Protein AF-A0A373S3R6-F1 (afdb_monomer_lite)

pLDDT: mean 95.6, std 3.04, range [81.0, 98.44]

Structure (mmCIF, N/CA/C/O backbone):
data_AF-A0A373S3R6-F1
#
_entry.id   AF-A0A373S3R6-F1
#
loop_
_atom_site.group_PDB
_atom_site.id
_atom_site.type_symbol
_atom_site.label_atom_id
_atom_site.label_alt_id
_atom_site.label_comp_id
_atom_site.label_asym_id
_atom_site.label_entity_id
_atom_site.label_seq_id
_atom_site.pdbx_PDB_ins_code
_atom_site.Cartn_x
_atom_site.Cartn_y
_atom_site.Cartn_z
_atom_site.occupancy
_atom_site.B_iso_or_equiv
_atom_site.auth_seq_id
_atom_site.auth_comp_id
_atom_site.auth_asym_id
_atom_site.auth_atom_id
_atom_site.pdbx_PDB_model_num
ATOM 1 N N . MET A 1 1 ? 3.962 7.267 -1.241 1.00 89.94 1 MET A N 1
ATOM 2 C CA . MET A 1 1 ? 5.438 7.263 -1.072 1.00 89.94 1 MET A CA 1
ATOM 3 C C . MET A 1 1 ? 6.045 6.186 -1.957 1.00 89.94 1 MET A C 1
ATOM 5 O O . MET A 1 1 ? 5.468 5.107 -2.038 1.00 89.94 1 MET A O 1
ATOM 9 N N . SER A 1 2 ? 7.179 6.475 -2.596 1.00 92.88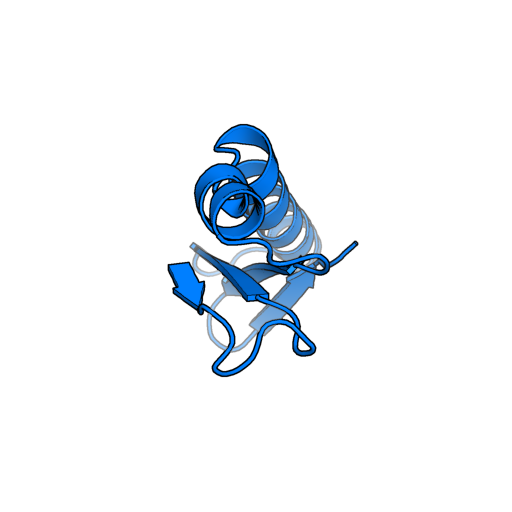 2 SER A N 1
ATOM 10 C CA . SER A 1 2 ? 7.923 5.562 -3.469 1.00 9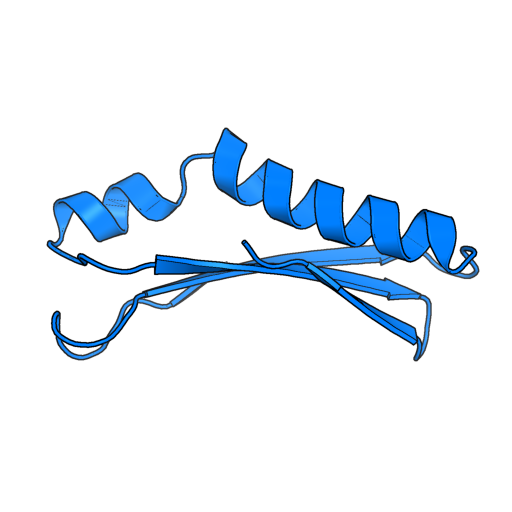2.88 2 SER A CA 1
ATOM 11 C C . SER A 1 2 ? 9.333 5.317 -2.936 1.00 92.88 2 SER A C 1
ATOM 13 O O . SER A 1 2 ? 9.999 6.235 -2.461 1.00 92.88 2 SER A O 1
ATOM 15 N N . LEU A 1 3 ? 9.779 4.065 -3.002 1.00 95.31 3 LEU A N 1
ATOM 16 C CA . LEU A 1 3 ? 11.147 3.647 -2.724 1.00 95.31 3 LEU A CA 1
ATOM 17 C C . LEU A 1 3 ? 11.670 2.914 -3.954 1.00 95.31 3 LEU A C 1
ATOM 19 O O . LEU A 1 3 ? 11.178 1.838 -4.300 1.00 95.31 3 LEU A O 1
ATOM 23 N N . PHE A 1 4 ? 12.656 3.516 -4.607 1.00 95.38 4 PHE A N 1
ATOM 24 C CA . PHE A 1 4 ? 13.322 2.912 -5.750 1.00 95.38 4 PHE A CA 1
ATOM 25 C C . PHE A 1 4 ? 14.341 1.875 -5.268 1.00 95.38 4 PHE A C 1
ATOM 27 O O . PHE A 1 4 ? 15.013 2.093 -4.249 1.00 95.38 4 PHE A O 1
ATOM 34 N N . PRO A 1 5 ? 14.451 0.732 -5.958 1.00 96.00 5 PRO A N 1
ATOM 35 C CA . PRO A 1 5 ? 15.420 -0.282 -5.591 1.00 96.00 5 PRO A CA 1
ATOM 36 C C . PRO A 1 5 ? 16.841 0.213 -5.872 1.00 96.00 5 PRO A C 1
ATOM 38 O O . PRO A 1 5 ? 17.087 0.964 -6.810 1.00 96.00 5 PRO A O 1
ATOM 41 N N . ARG A 1 6 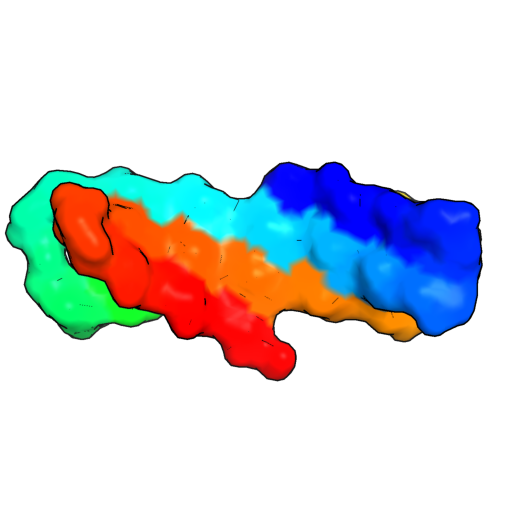? 17.811 -0.249 -5.074 1.00 94.81 6 ARG A N 1
ATOM 42 C CA . ARG A 1 6 ? 19.234 0.065 -5.309 1.00 94.81 6 ARG A CA 1
ATOM 43 C C . ARG A 1 6 ? 19.797 -0.613 -6.561 1.00 94.81 6 ARG A C 1
ATOM 45 O O . ARG A 1 6 ? 20.748 -0.110 -7.144 1.00 94.81 6 ARG A O 1
ATOM 52 N N . GLU A 1 7 ? 19.238 -1.759 -6.939 1.00 95.62 7 GLU A N 1
ATOM 53 C CA . GLU A 1 7 ? 19.586 -2.514 -8.144 1.00 95.62 7 GLU A CA 1
ATOM 54 C C . GLU A 1 7 ? 18.293 -3.045 -8.772 1.00 95.62 7 GLU A C 1
ATOM 56 O O . GLU A 1 7 ? 17.414 -3.491 -8.038 1.00 95.62 7 GLU A O 1
ATOM 61 N N . LEU A 1 8 ? 18.190 -3.075 -10.105 1.00 94.62 8 LEU A N 1
ATOM 62 C CA . LEU A 1 8 ? 16.954 -3.448 -10.822 1.00 94.62 8 LEU A CA 1
ATOM 63 C C . LEU A 1 8 ? 16.467 -4.886 -10.571 1.00 94.62 8 LEU A C 1
ATOM 65 O O . LEU A 1 8 ? 15.323 -5.208 -10.874 1.00 94.62 8 LEU A O 1
ATOM 69 N N . ARG A 1 9 ? 17.316 -5.750 -9.998 1.00 94.94 9 ARG A N 1
ATOM 70 C CA . ARG A 1 9 ? 16.923 -7.094 -9.544 1.00 94.94 9 ARG A CA 1
ATOM 71 C C . ARG A 1 9 ? 16.050 -7.086 -8.285 1.00 94.94 9 ARG A C 1
ATOM 73 O O . ARG A 1 9 ? 15.482 -8.119 -7.952 1.00 94.94 9 ARG A O 1
ATOM 80 N N . TYR A 1 10 ? 16.006 -5.974 -7.552 1.00 96.75 10 TYR A N 1
ATOM 81 C CA . TYR A 1 10 ? 15.191 -5.830 -6.350 1.00 96.75 10 TYR A CA 1
ATOM 82 C C . TYR A 1 10 ? 13.885 -5.101 -6.669 1.00 96.75 10 TYR A C 1
ATOM 84 O O . TYR A 1 10 ? 13.869 -4.223 -7.535 1.00 96.75 10 TYR A O 1
ATOM 92 N N . PRO A 1 11 ? 12.797 -5.412 -5.949 1.00 96.75 11 PRO A N 1
ATOM 93 C CA . PRO A 1 11 ? 11.529 -4.748 -6.177 1.00 96.75 11 PRO A CA 1
ATOM 94 C C . PRO A 1 11 ? 11.564 -3.290 -5.708 1.00 96.75 11 PRO A C 1
ATOM 96 O O . PRO A 1 11 ? 12.143 -2.961 -4.668 1.00 96.75 11 PRO A O 1
ATOM 99 N N . GLY A 1 12 ? 10.873 -2.422 -6.445 1.00 96.94 12 GLY A N 1
ATOM 100 C CA . GLY A 1 12 ? 10.456 -1.120 -5.930 1.00 96.94 12 GLY A CA 1
ATOM 101 C C . GLY A 1 12 ? 9.342 -1.279 -4.897 1.00 96.94 12 GLY A C 1
ATOM 102 O O . GLY A 1 12 ? 8.627 -2.284 -4.885 1.00 96.94 12 GLY A O 1
ATOM 103 N N . ILE A 1 13 ? 9.170 -0.290 -4.022 1.00 96.81 13 ILE A N 1
ATOM 104 C CA . ILE A 1 13 ? 8.095 -0.302 -3.023 1.00 96.81 13 ILE A CA 1
ATOM 105 C C . ILE A 1 13 ? 7.270 0.975 -3.148 1.00 96.81 13 ILE A C 1
ATOM 107 O O . ILE A 1 13 ? 7.793 2.086 -3.068 1.00 96.81 13 ILE A O 1
ATOM 111 N N . LEU A 1 14 ? 5.960 0.811 -3.286 1.00 96.56 14 LEU A N 1
ATOM 112 C CA . LEU A 1 14 ? 4.975 1.878 -3.196 1.00 96.56 14 LEU A CA 1
ATOM 113 C C . LEU A 1 14 ? 4.141 1.684 -1.937 1.00 96.56 14 LEU A C 1
ATOM 115 O O . LEU A 1 14 ? 3.605 0.607 -1.687 1.00 96.56 14 LEU A O 1
ATOM 119 N N . MET A 1 15 ? 4.018 2.741 -1.144 1.00 96.69 15 MET A N 1
ATOM 120 C CA . MET A 1 15 ? 3.238 2.723 0.090 1.00 96.69 15 MET A CA 1
ATOM 121 C C . MET A 1 15 ? 2.330 3.939 0.173 1.00 96.69 15 MET A C 1
ATOM 123 O O . MET A 1 15 ? 2.765 5.061 -0.101 1.00 96.69 15 MET A O 1
ATOM 127 N N . GLU A 1 16 ? 1.103 3.721 0.628 1.00 97.31 16 GLU A N 1
ATOM 128 C CA . GLU A 1 16 ? 0.123 4.765 0.915 1.00 97.31 16 GLU A CA 1
ATOM 129 C C . GLU A 1 16 ? -0.389 4.585 2.345 1.00 97.31 16 GLU A C 1
ATOM 131 O O . GLU A 1 16 ? -0.749 3.477 2.752 1.00 97.31 16 GLU A O 1
ATOM 136 N N . LEU A 1 17 ? -0.394 5.675 3.116 1.00 97.31 17 LEU A N 1
ATOM 137 C CA . LEU A 1 17 ? -0.728 5.660 4.538 1.00 97.31 17 LEU A CA 1
ATOM 138 C C . LEU A 1 17 ? -2.008 6.459 4.776 1.00 97.31 17 LEU A C 1
ATOM 140 O O . LEU A 1 17 ? -2.089 7.636 4.436 1.00 97.31 17 LEU A O 1
ATOM 144 N N . LYS A 1 18 ? -2.990 5.849 5.438 1.00 97.56 18 LYS A N 1
ATOM 145 C CA . LYS A 1 18 ? -4.214 6.527 5.885 1.00 97.56 18 LYS A CA 1
ATOM 146 C C . LYS A 1 18 ? -4.399 6.378 7.388 1.00 97.56 18 LYS A C 1
ATOM 148 O O . LYS A 1 18 ? -4.056 5.360 7.981 1.00 97.56 18 LYS A O 1
ATOM 153 N N . TRP A 1 19 ? -4.987 7.383 8.024 1.00 98.00 19 TRP A N 1
ATOM 154 C CA . TRP A 1 19 ? -5.286 7.345 9.454 1.00 98.00 19 TRP A CA 1
ATOM 155 C C . TRP A 1 19 ? -6.668 7.928 9.734 1.00 98.00 19 TRP A C 1
ATOM 157 O O . TRP A 1 19 ? -7.035 8.963 9.178 1.00 98.00 19 TRP A O 1
ATOM 167 N N . LYS A 1 20 ? -7.430 7.269 10.612 1.00 97.31 20 LYS A N 1
ATOM 168 C CA . LYS A 1 20 ?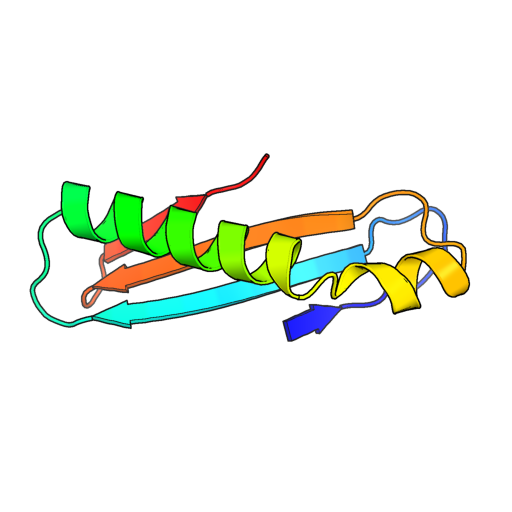 -8.676 7.793 11.187 1.00 97.31 20 LYS A CA 1
ATOM 169 C C . LYS A 1 20 ? -8.811 7.337 12.637 1.00 97.31 20 LYS A C 1
ATOM 171 O O . LYS A 1 20 ? -8.547 6.184 12.960 1.00 97.31 20 LYS A O 1
ATOM 176 N N . LYS A 1 21 ? -9.257 8.230 13.519 1.00 96.88 21 LYS A N 1
ATOM 177 C CA . LYS A 1 21 ? -9.434 7.935 14.948 1.00 96.88 21 LYS A CA 1
ATOM 178 C C . LYS A 1 21 ? -10.726 7.158 15.207 1.00 96.88 21 LYS A C 1
ATOM 180 O O . LYS A 1 21 ? -11.777 7.544 14.712 1.00 96.88 21 LYS A O 1
ATOM 185 N N . GLY A 1 22 ? -10.652 6.127 16.051 1.00 96.00 22 GLY A N 1
ATOM 186 C CA . GLY A 1 22 ? -11.834 5.495 16.650 1.00 96.00 22 GLY A CA 1
ATOM 187 C C . GLY A 1 22 ? -12.718 4.718 15.673 1.00 96.00 22 GLY A C 1
ATOM 188 O O . GLY A 1 22 ? -13.900 4.536 15.940 1.00 96.00 22 GLY A O 1
ATOM 189 N N . ILE A 1 23 ? -12.167 4.280 14.539 1.00 97.38 23 ILE A N 1
ATOM 190 C CA . ILE A 1 23 ? -12.912 3.496 13.549 1.00 97.38 23 ILE A CA 1
ATOM 191 C C . ILE A 1 23 ? -12.887 1.999 13.870 1.00 97.38 23 ILE A C 1
ATOM 193 O O . ILE A 1 23 ? -11.928 1.496 14.460 1.00 97.38 23 ILE A O 1
ATOM 197 N N . THR A 1 24 ? -13.938 1.294 13.444 1.00 97.62 24 THR A N 1
ATOM 198 C CA . THR A 1 24 ? -14.059 -0.164 13.573 1.00 97.62 24 THR A CA 1
ATOM 199 C C . THR A 1 24 ? -13.018 -0.897 12.731 1.00 97.62 24 THR A C 1
ATOM 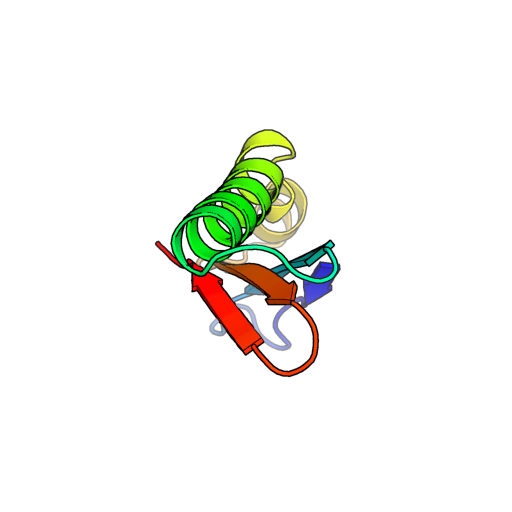201 O O . THR A 1 24 ? -12.485 -0.347 11.763 1.00 97.62 24 THR A O 1
ATOM 204 N N . GLU A 1 25 ? -12.762 -2.168 13.050 1.00 96.50 25 GLU A N 1
ATOM 205 C CA . GLU A 1 25 ? -11.820 -2.991 12.287 1.00 96.50 25 GLU A CA 1
ATOM 206 C C . GLU A 1 25 ? -12.215 -3.119 10.806 1.00 96.50 25 GLU A C 1
ATOM 208 O O . GLU A 1 25 ? -11.359 -3.008 9.931 1.00 96.50 25 GLU A O 1
ATOM 213 N N . ASP A 1 26 ? -13.503 -3.284 10.502 1.00 97.62 26 ASP A N 1
ATOM 214 C CA . ASP A 1 26 ? -13.978 -3.376 9.116 1.00 97.62 26 ASP A CA 1
ATOM 215 C C . ASP A 1 26 ? -13.784 -2.070 8.348 1.00 97.62 26 ASP A C 1
ATOM 217 O O . ASP A 1 26 ? -13.390 -2.077 7.180 1.00 97.62 26 ASP A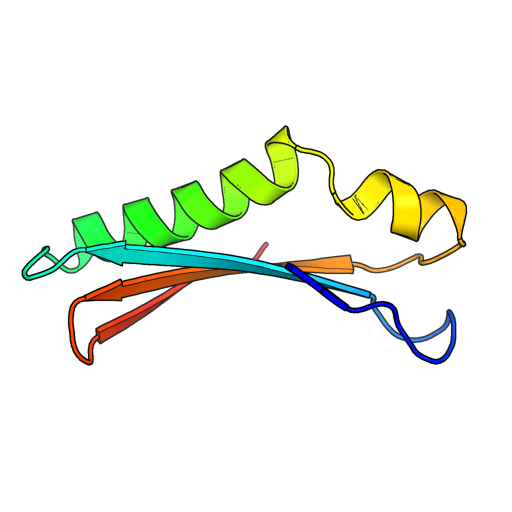 O 1
ATOM 221 N N . THR A 1 27 ? -14.004 -0.931 9.008 1.00 97.94 27 THR A N 1
ATOM 222 C CA . THR A 1 27 ? -13.717 0.381 8.416 1.00 97.94 27 THR A CA 1
ATOM 223 C C . THR A 1 27 ? -12.216 0.556 8.195 1.00 97.94 27 THR A C 1
ATOM 225 O O . THR A 1 27 ? -11.805 1.080 7.163 1.00 97.94 27 THR A O 1
ATOM 228 N N . LEU A 1 28 ? -11.386 0.069 9.121 1.00 98.19 28 LEU A N 1
ATOM 229 C CA . LEU A 1 28 ? -9.927 0.111 9.016 1.00 98.19 28 LEU A CA 1
ATOM 230 C C . LEU A 1 28 ? -9.415 -0.757 7.855 1.00 98.19 28 LEU A C 1
ATOM 232 O O . LEU A 1 28 ? -8.552 -0.315 7.100 1.00 98.19 28 LEU A O 1
ATOM 236 N N . LYS A 1 29 ? -9.995 -1.948 7.647 1.00 97.88 29 LYS A N 1
ATOM 237 C CA . LYS A 1 29 ? -9.718 -2.810 6.481 1.00 97.88 29 LYS A CA 1
ATOM 238 C C . LYS A 1 29 ? -10.103 -2.125 5.168 1.00 97.88 29 LYS A C 1
ATOM 240 O O . LYS A 1 29 ? -9.306 -2.115 4.232 1.00 97.88 29 LYS A O 1
ATOM 245 N N . LYS A 1 30 ? -11.293 -1.513 5.103 1.00 98.12 30 LYS A N 1
ATOM 246 C CA . LYS A 1 30 ? -11.731 -0.734 3.928 1.00 98.12 30 LYS A CA 1
ATOM 247 C C . LYS A 1 30 ? -10.776 0.423 3.638 1.00 98.12 30 LYS A C 1
ATOM 249 O O . LYS A 1 30 ? -10.428 0.631 2.483 1.00 98.12 30 LYS A O 1
ATOM 254 N N . LEU A 1 31 ? -10.306 1.114 4.676 1.00 98.31 31 LEU A N 1
ATOM 255 C CA . LEU A 1 31 ? -9.362 2.223 4.553 1.00 98.31 31 LEU A CA 1
ATOM 256 C C . LEU A 1 31 ? -7.988 1.766 4.028 1.00 98.31 31 LEU A C 1
ATOM 258 O O . LEU A 1 31 ? -7.399 2.453 3.199 1.00 98.31 31 LEU A O 1
ATOM 262 N N . ALA A 1 32 ? -7.495 0.595 4.447 1.00 98.31 32 ALA A N 1
ATOM 263 C CA . ALA A 1 32 ? -6.255 0.018 3.912 1.00 98.31 32 ALA A CA 1
ATOM 264 C C . ALA A 1 32 ? -6.401 -0.361 2.428 1.00 98.31 32 ALA A C 1
ATOM 266 O O . ALA A 1 32 ? -5.521 -0.073 1.619 1.00 98.31 32 ALA A O 1
ATOM 267 N N . LYS A 1 33 ? -7.548 -0.938 2.046 1.00 97.94 33 LYS A N 1
ATOM 268 C CA . LYS A 1 33 ? -7.856 -1.242 0.641 1.00 97.94 33 LYS A CA 1
ATOM 269 C C . LYS A 1 33 ? -7.996 0.025 -0.208 1.00 97.94 33 LYS A C 1
ATOM 271 O O . LYS A 1 33 ? -7.527 0.054 -1.338 1.00 97.94 33 LYS A O 1
ATOM 276 N N . GLU A 1 34 ? -8.600 1.081 0.334 1.00 97.88 34 GLU A N 1
ATOM 277 C CA . GLU A 1 34 ? -8.670 2.394 -0.317 1.00 97.88 34 GLU A CA 1
ATOM 278 C C . GLU A 1 34 ? -7.269 2.975 -0.553 1.00 97.88 34 GLU A C 1
ATOM 280 O O . GLU A 1 34 ? -6.998 3.483 -1.637 1.00 97.88 34 GLU A O 1
ATOM 285 N N . ALA A 1 35 ? -6.368 2.862 0.430 1.00 97.69 35 ALA A N 1
ATOM 286 C CA . ALA A 1 35 ? -4.975 3.272 0.276 1.00 97.69 35 ALA A CA 1
ATOM 287 C C . ALA A 1 35 ? -4.282 2.506 -0.866 1.00 97.69 35 ALA A C 1
ATOM 289 O O . ALA A 1 35 ? -3.642 3.131 -1.707 1.00 97.69 35 ALA A O 1
ATOM 290 N N . LEU A 1 36 ? -4.477 1.185 -0.970 1.00 96.75 36 LEU A N 1
ATOM 291 C CA . LEU A 1 36 ? -3.940 0.419 -2.101 1.00 96.75 36 LEU A CA 1
ATOM 292 C C . LEU A 1 36 ? -4.561 0.863 -3.438 1.00 96.75 36 LEU A C 1
ATOM 294 O O . LEU A 1 36 ? -3.838 1.107 -4.399 1.00 96.75 36 LEU A O 1
ATOM 298 N N . ASN A 1 37 ? -5.886 1.019 -3.504 1.00 96.44 37 ASN A N 1
ATOM 299 C CA . ASN A 1 37 ? -6.569 1.466 -4.723 1.00 96.44 37 ASN A CA 1
ATOM 300 C C . ASN A 1 37 ? -6.064 2.837 -5.198 1.00 96.44 37 ASN A C 1
ATOM 302 O O . ASN A 1 37 ? -6.001 3.088 -6.401 1.00 96.44 37 ASN A O 1
ATOM 306 N N . GLN A 1 38 ? -5.706 3.724 -4.268 1.00 95.69 38 GLN A N 1
ATOM 307 C CA . GLN A 1 38 ? -5.126 5.025 -4.584 1.00 95.69 38 GLN A CA 1
ATOM 308 C C . GLN A 1 38 ? -3.760 4.881 -5.272 1.00 95.69 38 GLN A C 1
ATOM 310 O O . GLN A 1 38 ? -3.515 5.594 -6.243 1.00 95.69 38 GLN A O 1
ATOM 315 N N . ILE A 1 39 ? -2.915 3.933 -4.843 1.00 94.31 39 ILE A N 1
ATOM 316 C CA . ILE A 1 39 ? -1.645 3.611 -5.521 1.00 94.31 39 ILE A CA 1
ATOM 317 C C . ILE A 1 39 ? -1.906 3.178 -6.969 1.00 94.31 39 ILE A C 1
ATOM 319 O O . ILE A 1 39 ? -1.267 3.693 -7.885 1.00 94.31 39 ILE A O 1
ATOM 323 N N . GLU A 1 40 ? -2.864 2.271 -7.180 1.00 91.94 40 GLU A N 1
ATOM 324 C CA . GLU A 1 40 ? -3.201 1.754 -8.516 1.00 91.94 40 GLU A CA 1
ATOM 325 C C . GLU A 1 40 ? -3.780 2.832 -9.436 1.00 91.94 40 GLU A C 1
ATOM 327 O O . GLU A 1 40 ? -3.415 2.939 -10.605 1.00 91.94 40 GLU A O 1
ATOM 332 N N . THR A 1 41 ? -4.674 3.665 -8.902 1.00 93.69 41 THR A N 1
ATOM 333 C CA . THR A 1 41 ? -5.372 4.693 -9.686 1.00 93.69 41 THR A CA 1
ATOM 334 C C . THR A 1 41 ? -4.413 5.787 -10.141 1.00 93.69 41 THR A C 1
ATOM 336 O O . THR A 1 41 ? -4.491 6.240 -11.280 1.00 93.69 41 THR A O 1
ATOM 339 N N . GLN A 1 42 ? -3.489 6.189 -9.267 1.00 92.44 42 GLN A N 1
ATOM 340 C CA . GLN A 1 42 ? -2.510 7.232 -9.569 1.00 92.44 42 GLN A CA 1
ATOM 341 C C . GLN A 1 42 ? -1.331 6.723 -10.405 1.00 92.44 42 GLN A C 1
ATOM 343 O O . GLN A 1 42 ? -0.533 7.529 -10.876 1.00 92.44 42 GLN A O 1
ATOM 348 N N . ARG A 1 43 ? -1.224 5.399 -10.603 1.00 87.50 43 ARG A N 1
ATOM 349 C CA . ARG A 1 43 ? -0.183 4.746 -11.411 1.00 87.50 43 ARG A CA 1
ATOM 350 C C . ARG A 1 43 ? 1.228 5.205 -11.042 1.00 87.50 43 ARG A C 1
ATOM 352 O O . ARG A 1 43 ? 2.058 5.469 -11.914 1.00 87.50 43 ARG A O 1
ATOM 359 N N . TYR A 1 44 ? 1.502 5.302 -9.740 1.00 85.50 44 TYR A N 1
ATOM 360 C CA . TYR A 1 44 ? 2.812 5.723 -9.230 1.00 85.50 44 TYR A CA 1
ATOM 361 C C . TYR A 1 44 ? 3.953 4.776 -9.630 1.00 85.50 44 TYR A C 1
ATOM 363 O O . TYR A 1 44 ? 5.118 5.146 -9.542 1.00 85.50 44 TYR A O 1
ATOM 371 N N . ASP A 1 45 ? 3.637 3.565 -10.087 1.00 89.50 45 ASP A N 1
ATOM 372 C CA . ASP A 1 45 ? 4.605 2.621 -10.636 1.00 89.50 45 ASP A CA 1
ATOM 373 C C . ASP A 1 45 ? 5.122 3.021 -12.023 1.00 89.50 45 ASP A C 1
ATOM 375 O O . ASP A 1 45 ? 6.158 2.507 -12.428 1.00 89.50 45 ASP A O 1
ATOM 379 N N . THR A 1 46 ? 4.469 3.949 -12.733 1.00 92.75 46 THR A N 1
ATOM 380 C CA . THR A 1 46 ? 4.844 4.342 -14.106 1.00 92.75 46 THR A CA 1
ATOM 381 C C . THR A 1 46 ? 6.319 4.734 -14.226 1.00 92.75 46 THR A C 1
ATOM 383 O O . THR A 1 46 ? 7.006 4.225 -15.107 1.00 92.75 46 THR A O 1
ATOM 386 N N . GLU A 1 47 ? 6.820 5.584 -13.328 1.00 92.38 47 GLU A N 1
ATOM 387 C CA . GLU A 1 47 ? 8.224 6.024 -13.325 1.00 92.38 47 GLU A CA 1
ATOM 388 C C . GLU A 1 47 ? 9.179 4.850 -13.047 1.00 92.38 47 GLU A C 1
ATOM 390 O O . GLU A 1 47 ? 10.124 4.625 -13.797 1.00 92.38 47 GLU A O 1
ATOM 395 N N . MET A 1 48 ? 8.866 4.003 -12.058 1.00 94.19 48 MET A N 1
ATOM 396 C CA . MET A 1 48 ? 9.653 2.796 -11.762 1.00 94.19 48 MET A CA 1
ATOM 397 C C . MET A 1 48 ? 9.730 1.851 -12.968 1.00 94.19 48 MET A C 1
ATOM 399 O O . MET A 1 48 ? 10.789 1.298 -13.266 1.00 94.19 48 MET A O 1
ATOM 403 N N . ARG A 1 49 ? 8.615 1.667 -13.687 1.00 94.06 49 ARG A N 1
ATOM 404 C CA . ARG A 1 49 ? 8.583 0.844 -14.904 1.00 94.06 49 ARG A CA 1
ATOM 405 C C . ARG A 1 49 ? 9.449 1.438 -16.009 1.00 94.06 49 ARG A C 1
ATOM 407 O O . ARG A 1 49 ? 10.132 0.682 -16.694 1.00 94.06 49 ARG A O 1
ATOM 414 N N . GLN A 1 50 ? 9.433 2.760 -16.175 1.00 95.00 50 GLN A N 1
ATOM 415 C CA . GLN A 1 50 ? 10.275 3.457 -17.152 1.00 95.00 50 GLN A CA 1
ATOM 416 C C . GLN A 1 50 ? 11.769 3.308 -16.835 1.00 95.00 50 GLN A C 1
ATOM 418 O O . GLN A 1 50 ? 12.567 3.162 -17.755 1.00 95.00 50 GLN A O 1
ATOM 423 N N . GLU A 1 51 ? 12.137 3.254 -15.554 1.00 93.88 51 GLU A N 1
ATOM 424 C CA . GLU A 1 51 ? 13.512 2.993 -15.101 1.00 93.88 51 GLU A CA 1
ATOM 425 C C . GLU A 1 51 ? 13.922 1.507 -15.154 1.00 93.88 51 GLU A C 1
ATOM 427 O O . GLU A 1 51 ? 15.058 1.160 -14.832 1.00 93.88 51 GLU A O 1
ATOM 432 N N . GLY A 1 52 ? 13.028 0.613 -15.589 1.00 95.81 52 GLY A N 1
ATOM 433 C CA . GLY A 1 52 ? 13.323 -0.811 -15.769 1.00 95.81 52 GLY A CA 1
ATOM 434 C C . GLY A 1 52 ? 13.060 -1.687 -14.542 1.00 95.81 52 GLY A C 1
ATOM 435 O O . GLY A 1 52 ? 13.454 -2.852 -14.534 1.00 95.81 52 GLY A O 1
ATOM 436 N N . VAL A 1 53 ? 12.376 -1.173 -13.516 1.00 96.88 53 VAL A N 1
ATOM 437 C CA . VAL A 1 53 ? 11.963 -1.970 -12.353 1.00 96.88 53 VAL A CA 1
ATOM 438 C C . VAL A 1 53 ? 10.858 -2.954 -12.763 1.00 96.88 53 VAL A C 1
ATOM 440 O O . VAL A 1 53 ? 9.745 -2.579 -13.155 1.00 96.88 53 VAL A O 1
ATOM 443 N N . THR A 1 54 ? 11.154 -4.248 -12.662 1.00 95.06 54 THR A N 1
ATOM 444 C CA . THR A 1 54 ? 10.271 -5.336 -13.118 1.00 95.06 54 THR A CA 1
ATOM 445 C C . THR A 1 54 ? 9.292 -5.818 -12.052 1.00 95.06 54 THR A C 1
ATOM 447 O O . THR A 1 54 ? 8.227 -6.337 -12.394 1.00 95.06 54 THR A O 1
ATOM 450 N N . GLU A 1 55 ? 9.561 -5.551 -10.778 1.00 95.44 55 GLU A N 1
ATOM 451 C CA . GLU A 1 55 ? 8.679 -5.900 -9.664 1.00 95.44 55 GLU A CA 1
ATOM 452 C C . GLU A 1 55 ? 8.434 -4.690 -8.765 1.00 95.44 55 GLU A C 1
ATOM 454 O O . GLU A 1 55 ? 9.358 -3.966 -8.403 1.00 95.44 55 GLU A O 1
ATOM 459 N N . VAL A 1 56 ? 7.172 -4.457 -8.399 1.00 95.31 56 VAL A N 1
ATOM 460 C CA . VAL A 1 56 ? 6.789 -3.356 -7.510 1.00 95.31 56 VAL A CA 1
ATOM 461 C C . VAL A 1 56 ? 5.839 -3.892 -6.451 1.00 95.31 56 VAL A C 1
ATOM 463 O O . VAL A 1 56 ? 4.734 -4.326 -6.770 1.00 95.31 56 VAL A O 1
ATOM 466 N N . ILE A 1 57 ? 6.266 -3.839 -5.191 1.00 96.06 57 ILE A N 1
ATOM 467 C CA . ILE A 1 57 ? 5.439 -4.176 -4.030 1.00 96.06 57 ILE A CA 1
ATOM 468 C C . ILE A 1 57 ? 4.575 -2.961 -3.696 1.00 96.06 57 ILE A C 1
ATOM 470 O O . ILE A 1 57 ? 5.089 -1.851 -3.553 1.00 96.06 57 ILE A O 1
ATOM 474 N N . LYS A 1 58 ? 3.265 -3.161 -3.546 1.00 96.38 58 LYS A N 1
ATOM 475 C CA . LYS A 1 58 ? 2.301 -2.087 -3.275 1.00 96.38 58 LYS A CA 1
ATOM 476 C C . LYS A 1 58 ? 1.602 -2.334 -1.941 1.00 96.38 58 LYS A C 1
ATOM 478 O O . LYS A 1 58 ? 0.977 -3.373 -1.752 1.00 96.38 58 LYS A O 1
ATOM 483 N N . LEU A 1 59 ? 1.699 -1.377 -1.019 1.00 97.56 59 LEU A N 1
ATOM 484 C CA . LEU A 1 59 ? 1.183 -1.497 0.346 1.00 97.56 59 LEU A CA 1
ATOM 485 C C . LEU A 1 59 ? 0.191 -0.374 0.658 1.00 97.56 59 LEU A C 1
ATOM 487 O O . LEU A 1 59 ? 0.566 0.792 0.798 1.00 97.56 59 LEU A O 1
ATOM 491 N N . GLY A 1 60 ? -1.077 -0.737 0.832 1.00 97.88 60 GLY A N 1
ATOM 492 C CA . GLY A 1 60 ? -2.082 0.137 1.430 1.00 97.88 60 GLY A CA 1
ATOM 493 C C . GLY A 1 60 ? -2.116 -0.066 2.939 1.00 97.88 60 GLY A C 1
ATOM 494 O O . GLY A 1 60 ? -2.471 -1.147 3.407 1.00 97.88 60 GLY A O 1
ATOM 495 N N . ILE A 1 61 ? -1.750 0.950 3.718 1.00 98.12 61 ILE A N 1
ATOM 496 C CA . ILE A 1 61 ? -1.651 0.847 5.178 1.00 98.12 61 ILE A CA 1
ATOM 497 C C . ILE A 1 61 ? -2.630 1.825 5.816 1.00 98.12 61 ILE A C 1
ATOM 499 O O . ILE A 1 61 ? -2.658 3.010 5.486 1.00 98.12 61 ILE A O 1
ATOM 503 N N . ALA A 1 62 ? -3.424 1.337 6.765 1.00 98.44 62 ALA A N 1
ATOM 504 C CA . ALA A 1 62 ? -4.356 2.158 7.517 1.00 98.44 62 ALA A CA 1
ATOM 505 C C . ALA A 1 62 ? -4.166 2.017 9.025 1.00 98.44 62 ALA A C 1
ATOM 507 O O . ALA A 1 62 ? -3.953 0.917 9.537 1.00 98.44 62 ALA A O 1
ATOM 508 N N . PHE A 1 63 ? -4.323 3.133 9.735 1.00 98.38 63 PHE A N 1
ATOM 509 C CA . PHE A 1 63 ? -4.154 3.232 11.181 1.00 98.38 63 PHE A CA 1
ATOM 510 C C . PHE A 1 63 ? -5.410 3.766 11.887 1.00 98.38 63 PHE A C 1
ATOM 512 O O . PHE A 1 63 ? -6.080 4.681 11.401 1.00 98.38 63 PHE A O 1
ATOM 519 N N . SER A 1 64 ? -5.682 3.231 13.080 1.00 97.81 64 SER A N 1
ATOM 520 C CA . SER A 1 64 ? -6.654 3.752 14.051 1.00 97.81 64 SER A CA 1
ATOM 521 C C . SER A 1 64 ? -6.080 3.636 15.462 1.00 97.81 64 SER A C 1
ATOM 523 O O . SER A 1 64 ? -6.130 2.582 16.103 1.00 97.81 64 SER A O 1
ATOM 525 N N . GLY A 1 65 ? -5.465 4.722 15.939 1.00 95.12 65 GLY A N 1
ATOM 526 C CA . GLY A 1 65 ? -4.660 4.688 17.162 1.00 95.12 65 GLY A CA 1
ATOM 527 C C . GLY A 1 65 ? -3.479 3.724 17.009 1.00 95.12 65 GLY A C 1
ATOM 528 O O . GLY A 1 65 ? -2.654 3.912 16.123 1.00 95.12 65 GLY A O 1
ATOM 529 N N . LYS A 1 66 ? -3.421 2.685 17.854 1.00 95.38 66 LYS A N 1
ATOM 530 C CA . LYS A 1 66 ? -2.400 1.620 17.787 1.00 95.38 66 LYS A CA 1
ATOM 531 C C . LYS A 1 66 ? -2.768 0.470 16.838 1.00 95.38 66 LYS A C 1
ATOM 533 O O . LYS A 1 66 ? -1.945 -0.407 16.607 1.00 95.38 66 LYS A O 1
ATOM 538 N N . ASN A 1 67 ? -3.991 0.454 16.305 1.00 97.12 67 ASN A N 1
ATOM 539 C CA . ASN A 1 67 ? -4.423 -0.585 15.376 1.00 97.12 67 ASN A CA 1
ATOM 540 C C . ASN A 1 67 ? -3.929 -0.269 13.970 1.00 97.12 67 ASN A C 1
ATOM 542 O O . ASN A 1 67 ? -4.127 0.849 13.491 1.00 97.12 67 ASN A O 1
ATOM 546 N N . VAL A 1 68 ? -3.358 -1.269 13.301 1.00 97.69 68 VAL A N 1
ATOM 547 C CA . VAL A 1 68 ? -2.908 -1.176 11.911 1.00 97.69 68 VAL A CA 1
ATOM 548 C C . VAL A 1 68 ? -3.539 -2.286 11.074 1.00 97.69 68 VAL A C 1
ATOM 550 O O . VAL A 1 68 ? -3.709 -3.414 11.545 1.00 97.69 68 VAL A O 1
ATOM 553 N N . LYS A 1 69 ? -3.891 -1.974 9.827 1.00 98.06 69 LYS A N 1
ATOM 554 C CA . LYS A 1 69 ? -4.207 -2.963 8.791 1.00 98.06 69 LYS A CA 1
ATOM 555 C C . LYS A 1 69 ? -3.395 -2.660 7.545 1.00 98.06 69 LYS A C 1
ATOM 557 O O . LYS A 1 69 ? -3.235 -1.501 7.174 1.00 98.06 69 LYS A O 1
ATOM 562 N N . ILE A 1 70 ? -2.900 -3.721 6.925 1.00 97.50 70 ILE A N 1
ATOM 563 C CA . ILE A 1 70 ? -2.109 -3.677 5.701 1.00 97.50 70 ILE A CA 1
ATOM 564 C C . ILE A 1 70 ? -2.880 -4.465 4.649 1.00 97.50 70 ILE A C 1
ATOM 566 O O . ILE A 1 70 ? -3.418 -5.533 4.945 1.00 97.50 70 ILE A O 1
ATOM 570 N N . TRP A 1 71 ? -2.949 -3.921 3.442 1.00 96.88 71 TRP A N 1
ATOM 571 C CA . TRP A 1 71 ? -3.491 -4.580 2.267 1.00 96.88 71 TRP A CA 1
ATOM 572 C C . TRP A 1 71 ? -2.419 -4.599 1.174 1.00 96.88 71 TRP A C 1
ATOM 574 O O . TRP A 1 71 ? -1.815 -3.568 0.878 1.00 96.88 71 TRP A O 1
ATOM 584 N N . THR A 1 72 ? -2.191 -5.776 0.600 1.00 93.00 72 THR A N 1
ATOM 585 C CA . THR A 1 72 ? -1.270 -6.032 -0.516 1.00 93.00 72 THR A CA 1
ATOM 586 C C . THR A 1 72 ? -1.985 -6.913 -1.536 1.00 93.00 72 THR A C 1
ATOM 588 O O . THR A 1 72 ? -2.943 -7.607 -1.177 1.00 93.00 72 THR A O 1
ATOM 591 N N . VAL A 1 73 ? -1.548 -6.845 -2.790 1.00 81.00 73 VAL A N 1
ATOM 592 C CA . VAL A 1 73 ? -1.895 -7.807 -3.851 1.00 81.00 73 VAL A CA 1
ATOM 593 C C . VAL A 1 73 ? -0.847 -8.899 -3.956 1.00 81.00 73 VAL A C 1
ATOM 595 O O . VAL A 1 73 ? 0.278 -8.657 -3.460 1.00 81.00 73 VAL A O 1
#

Secondary structure (DSSP, 8-state):
-EE--SSTTSPEEEEEEEE-TT--HHHHHHHHHHHHHHHHHHTTHHHHHHTT---EEEEEEEEETTEEEEE--

Radius of gyration: 13.48 Å; chains: 1; bounding box: 34×16×35 Å

Sequence (73 aa):
MSLFPRELRYPGILMELKWKKGITEDTLKKLAKEALNQIETQRYDTEMRQEGVTEVIKLGIAFSGKNVKIWTV

Foldseek 3Di:
DWDADPDLVDAIEAEFEEEDEPDDPVVQQVQLVVRQVVCVVVVPCPVVVVVNNPHYWYWRWYDHPPDIDIDTD